Protein AF-A0A1X6NB32-F1 (afdb_monomer)

Structure (mmCIF, N/CA/C/O backbone):
data_AF-A0A1X6NB32-F1
#
_entry.id   AF-A0A1X6NB32-F1
#
loop_
_atom_site.group_PDB
_atom_site.id
_atom_site.type_symbol
_atom_site.label_atom_id
_atom_site.label_alt_id
_atom_site.label_comp_id
_atom_site.label_asym_id
_atom_site.label_entity_id
_atom_site.label_seq_id
_atom_site.pdbx_PDB_ins_code
_atom_site.Cartn_x
_atom_site.Cartn_y
_atom_site.Cartn_z
_atom_site.occupancy
_atom_site.B_iso_or_equiv
_atom_site.auth_seq_id
_atom_site.auth_comp_id
_atom_site.auth_asym_id
_atom_site.auth_atom_id
_atom_site.pdbx_PDB_model_num
ATOM 1 N N . GLN A 1 1 ? 5.406 20.370 14.695 1.00 30.34 1 GLN A N 1
ATOM 2 C CA . GLN A 1 1 ? 5.979 19.677 13.523 1.00 30.34 1 GLN A CA 1
ATOM 3 C C . GLN A 1 1 ? 4.851 19.420 12.539 1.00 30.34 1 GLN A C 1
ATOM 5 O O . GLN A 1 1 ? 3.857 18.848 12.969 1.00 30.34 1 GLN A O 1
ATOM 10 N N . PRO A 1 2 ? 4.938 19.868 11.279 1.00 28.28 2 PRO A N 1
ATOM 11 C CA . PRO A 1 2 ? 3.981 19.450 10.266 1.00 28.28 2 PRO A CA 1
ATOM 12 C C . PRO A 1 2 ? 4.284 17.996 9.888 1.00 28.28 2 PRO A C 1
ATOM 14 O O . PRO A 1 2 ? 5.400 17.670 9.491 1.00 28.28 2 PRO A O 1
ATOM 17 N N . VAL A 1 3 ? 3.309 17.116 10.094 1.00 27.55 3 VAL A N 1
ATOM 18 C CA . VAL A 1 3 ? 3.362 15.729 9.629 1.00 27.55 3 VAL A CA 1
ATOM 19 C C . VAL A 1 3 ? 2.960 15.764 8.159 1.00 27.55 3 VAL A C 1
ATOM 21 O O . VAL A 1 3 ? 1.840 16.160 7.839 1.00 27.55 3 VAL A O 1
ATOM 24 N N . SER A 1 4 ? 3.885 15.437 7.260 1.00 25.02 4 SER A N 1
ATOM 25 C CA . SER A 1 4 ? 3.590 15.351 5.830 1.00 25.02 4 SER A CA 1
ATOM 26 C C . SER A 1 4 ? 2.736 14.114 5.573 1.00 25.02 4 SER A C 1
ATOM 28 O O . SER A 1 4 ? 3.215 12.989 5.704 1.00 25.02 4 SER A O 1
ATOM 30 N N . PHE A 1 5 ? 1.473 14.322 5.212 1.00 36.28 5 PHE A N 1
ATOM 31 C CA . PHE A 1 5 ? 0.618 13.275 4.669 1.00 36.28 5 PHE A CA 1
ATOM 32 C C . PHE A 1 5 ? 0.913 13.159 3.174 1.00 36.28 5 PHE A C 1
ATOM 34 O O . PHE A 1 5 ? 0.768 14.126 2.426 1.00 36.28 5 PHE A O 1
ATOM 41 N N . ALA A 1 6 ? 1.373 11.989 2.742 1.00 33.81 6 ALA A N 1
ATOM 42 C CA . ALA A 1 6 ? 1.498 11.676 1.329 1.00 33.81 6 ALA A CA 1
ATOM 43 C C . ALA A 1 6 ? 0.096 11.367 0.783 1.00 33.81 6 ALA A C 1
ATOM 45 O O . ALA A 1 6 ? -0.343 10.223 0.794 1.00 33.81 6 ALA A O 1
ATOM 46 N N . CYS A 1 7 ? -0.628 12.395 0.343 1.00 36.41 7 CYS A N 1
ATOM 47 C CA . CYS A 1 7 ? -1.851 12.217 -0.435 1.00 36.41 7 CYS A CA 1
ATOM 48 C C . CYS A 1 7 ? -1.455 11.906 -1.885 1.00 36.41 7 CYS A C 1
ATOM 50 O O . CYS A 1 7 ? -1.383 12.816 -2.709 1.00 36.41 7 CYS A O 1
ATOM 52 N N . TYR A 1 8 ? -1.146 10.646 -2.198 1.00 40.75 8 TYR A N 1
ATOM 53 C CA . TYR A 1 8 ? -1.037 10.219 -3.594 1.00 40.75 8 TYR A CA 1
ATOM 54 C C . TYR A 1 8 ? -2.431 9.845 -4.103 1.00 40.75 8 TYR A C 1
ATOM 56 O O . TYR A 1 8 ? -3.061 8.904 -3.628 1.00 40.75 8 TYR A O 1
ATOM 64 N N . GLY A 1 9 ? -2.940 10.674 -5.017 1.00 38.91 9 GLY A N 1
ATOM 65 C CA . GLY A 1 9 ? -4.241 10.519 -5.653 1.00 38.91 9 GLY A CA 1
ATOM 66 C C . GLY A 1 9 ? -4.207 9.404 -6.690 1.00 38.91 9 GLY A C 1
ATOM 67 O O . GLY A 1 9 ? -3.582 9.548 -7.735 1.00 38.91 9 GLY A O 1
ATOM 68 N N . GLY A 1 10 ? -4.893 8.309 -6.385 1.00 38.09 10 GLY A N 1
ATOM 69 C CA . GLY A 1 10 ? -5.019 7.153 -7.266 1.00 38.09 10 GLY A CA 1
ATOM 70 C C . GLY A 1 10 ? -5.679 5.986 -6.544 1.00 38.09 10 GLY A C 1
ATOM 71 O O . GLY A 1 10 ? -5.088 4.923 -6.439 1.00 38.09 10 GLY A O 1
ATOM 72 N N . GLY A 1 11 ? -6.864 6.205 -5.971 1.00 42.25 11 GLY A N 1
ATOM 73 C CA . GLY A 1 11 ? -7.608 5.146 -5.293 1.00 42.25 11 GLY A CA 1
ATOM 74 C C . GLY A 1 11 ? -8.599 5.677 -4.266 1.00 42.25 11 GLY A C 1
ATOM 75 O O . GLY A 1 11 ? -8.354 5.582 -3.064 1.00 42.25 11 GLY A O 1
ATOM 76 N N . GLY A 1 12 ? -9.755 6.167 -4.729 1.00 48.94 12 GLY A N 1
ATOM 77 C CA . GLY A 1 12 ? -10.982 5.802 -4.014 1.00 48.94 12 GLY A CA 1
ATOM 78 C C . GLY A 1 12 ? -10.966 4.269 -3.894 1.00 48.94 12 GLY A C 1
ATOM 79 O O . GLY A 1 12 ? -10.484 3.568 -4.774 1.00 48.94 12 GLY A O 1
ATOM 80 N N . ASP A 1 13 ? -11.279 3.631 -2.780 1.00 62.00 13 ASP A N 1
ATOM 81 C CA . ASP A 1 13 ? -12.550 3.710 -2.101 1.00 62.00 13 ASP A CA 1
ATOM 82 C C . ASP A 1 13 ? -12.425 2.795 -0.873 1.00 62.00 13 ASP A C 1
ATOM 84 O O . ASP A 1 13 ? -12.580 1.585 -0.984 1.00 62.00 13 ASP A O 1
ATOM 88 N N . CYS A 1 14 ? -12.093 3.293 0.311 1.00 61.31 14 CYS A N 1
ATOM 89 C CA . CYS A 1 14 ? -12.265 2.491 1.525 1.00 61.31 14 CYS A CA 1
ATOM 90 C C . CYS A 1 14 ? -13.183 3.263 2.447 1.00 61.31 14 CYS A C 1
ATOM 92 O O . CYS A 1 14 ? -12.788 4.288 3.004 1.00 61.31 14 CYS A O 1
ATOM 94 N N . ASN A 1 15 ? -14.415 2.783 2.607 1.00 75.62 15 ASN A N 1
ATOM 95 C CA . ASN A 1 15 ? -15.287 3.337 3.619 1.00 75.62 15 ASN A CA 1
ATOM 96 C C . ASN A 1 15 ? -14.734 2.969 4.997 1.00 75.62 15 ASN A C 1
ATOM 98 O O . ASN A 1 15 ? -14.449 1.801 5.283 1.00 75.62 15 ASN A O 1
ATOM 102 N N . CYS A 1 16 ? -14.594 3.974 5.853 1.00 81.50 16 CYS A N 1
ATOM 103 C CA . CYS A 1 16 ? -14.222 3.734 7.229 1.00 81.50 16 CYS A CA 1
ATOM 104 C C . CYS A 1 16 ? -15.395 3.067 7.952 1.00 81.50 16 CYS A C 1
ATOM 106 O O . CYS A 1 16 ? -16.488 3.640 7.975 1.00 81.50 16 CYS A O 1
ATOM 108 N N . PRO A 1 17 ? -15.207 1.867 8.532 1.00 85.00 17 PRO A N 1
ATOM 109 C CA . PRO A 1 17 ? -16.250 1.242 9.339 1.00 85.00 17 PRO A CA 1
ATOM 110 C C . PRO A 1 17 ? -16.599 2.145 10.529 1.00 85.00 17 PRO A C 1
ATOM 112 O O . PRO A 1 17 ? -15.836 3.033 10.889 1.00 85.00 17 PRO A O 1
ATOM 115 N N . ALA A 1 18 ? -17.738 1.924 11.180 1.00 85.69 18 ALA A N 1
ATOM 116 C CA . ALA A 1 18 ? -17.936 2.542 12.487 1.00 85.69 18 ALA A CA 1
ATOM 117 C C . ALA A 1 18 ? -16.911 1.972 13.482 1.00 85.69 18 ALA A C 1
ATOM 119 O O . ALA A 1 18 ? -16.609 0.774 13.450 1.00 85.69 18 ALA A O 1
ATOM 120 N N . ASP A 1 19 ? -16.388 2.813 14.373 1.00 82.44 19 ASP A N 1
ATOM 121 C CA . ASP A 1 19 ? -15.588 2.320 15.493 1.00 82.44 19 ASP A CA 1
ATOM 122 C C . ASP A 1 19 ? -16.473 1.565 16.506 1.00 82.44 19 ASP A C 1
ATOM 124 O O . ASP A 1 19 ? -17.705 1.582 16.426 1.00 82.44 19 ASP A O 1
ATOM 128 N N . LEU A 1 20 ? -15.870 0.895 17.491 1.00 87.75 20 LEU A N 1
ATOM 129 C CA . LEU A 1 20 ? -16.604 0.148 18.524 1.00 87.75 20 LEU A CA 1
ATOM 130 C C . LEU A 1 20 ? -17.484 1.043 19.413 1.00 87.75 20 LEU A C 1
ATOM 132 O O . LEU A 1 20 ? -18.240 0.541 20.241 1.00 87.75 20 LEU A O 1
ATOM 136 N N . THR A 1 21 ? -17.395 2.364 19.257 1.00 83.75 21 THR A N 1
ATOM 137 C CA . THR A 1 21 ? -18.228 3.351 19.947 1.00 83.75 21 THR A CA 1
ATOM 138 C C . THR A 1 21 ? -19.318 3.941 19.050 1.00 83.75 21 THR A C 1
ATOM 140 O O . THR A 1 21 ? -20.083 4.790 19.502 1.00 83.75 21 THR A O 1
ATOM 143 N N . GLY A 1 22 ? -19.425 3.460 17.807 1.00 81.50 22 GLY A N 1
ATOM 144 C CA . GLY A 1 22 ? -20.399 3.905 16.816 1.00 81.50 22 GLY A CA 1
ATOM 145 C C . GLY A 1 22 ? -20.002 5.187 16.080 1.00 81.50 22 GLY A C 1
ATOM 146 O O . GLY A 1 22 ? -20.827 5.740 15.357 1.00 81.50 22 GLY A O 1
ATOM 147 N N . ALA A 1 23 ? -18.773 5.682 16.253 1.00 79.12 23 ALA A N 1
ATOM 148 C CA . ALA A 1 23 ? -18.315 6.893 15.584 1.00 79.12 23 ALA A CA 1
ATOM 149 C C . ALA A 1 23 ? -17.954 6.610 14.120 1.00 79.12 23 ALA A C 1
ATOM 151 O O . ALA A 1 23 ? -17.320 5.601 13.809 1.00 79.12 23 ALA A O 1
ATOM 152 N N . SER A 1 24 ? -18.316 7.529 13.222 1.00 79.12 24 SER A N 1
ATOM 153 C CA . SER A 1 24 ? -17.875 7.490 11.825 1.00 79.12 24 SER A CA 1
ATOM 154 C C . SER A 1 24 ? -16.409 7.906 11.717 1.00 79.12 24 SER A C 1
ATOM 156 O O . SER A 1 24 ? -15.982 8.866 12.363 1.00 79.12 24 SER A O 1
ATOM 158 N N . GLY A 1 25 ? -15.648 7.180 10.903 1.00 76.62 25 GLY A N 1
ATOM 159 C CA . GLY A 1 25 ? -14.240 7.469 10.652 1.00 76.62 25 GLY A CA 1
ATOM 160 C C . GLY A 1 25 ? -14.021 8.267 9.376 1.00 76.62 25 GLY A C 1
ATOM 161 O O . GLY A 1 25 ? -14.858 8.266 8.476 1.00 76.62 25 GLY A O 1
ATOM 162 N N . VAL A 1 26 ? -12.863 8.913 9.286 1.00 76.88 26 VAL A N 1
ATOM 163 C CA . VAL A 1 26 ? -12.378 9.562 8.062 1.00 76.88 26 VAL A CA 1
ATOM 164 C C . VAL A 1 26 ? -11.179 8.783 7.545 1.00 76.88 26 VAL A C 1
ATOM 166 O O . VAL A 1 26 ? -10.267 8.487 8.318 1.00 76.88 26 VAL A O 1
ATOM 169 N N . LEU A 1 27 ? -11.171 8.448 6.254 1.00 73.94 27 LEU A N 1
ATOM 170 C CA . LEU A 1 27 ? -10.040 7.770 5.628 1.00 73.94 27 LEU A CA 1
ATOM 171 C C . LEU A 1 27 ? -8.857 8.737 5.610 1.00 73.94 27 LEU A C 1
ATOM 173 O O . LEU A 1 27 ? -8.943 9.808 5.015 1.00 73.94 27 LEU A O 1
ATOM 177 N N . ILE A 1 28 ? -7.773 8.376 6.292 1.00 69.19 28 ILE A N 1
ATOM 178 C CA . ILE A 1 28 ? -6.562 9.208 6.368 1.00 69.19 28 ILE A CA 1
ATOM 179 C C . ILE A 1 28 ? -5.388 8.600 5.616 1.00 69.19 28 ILE A C 1
ATOM 181 O O . ILE A 1 28 ? -4.413 9.294 5.341 1.00 69.19 28 ILE A O 1
ATOM 185 N N . ASN A 1 29 ? -5.466 7.308 5.302 1.00 63.84 29 ASN A N 1
ATOM 186 C CA . ASN A 1 29 ? -4.445 6.629 4.532 1.00 63.84 29 ASN A CA 1
ATOM 187 C C . ASN A 1 29 ? -5.044 5.412 3.834 1.00 63.84 29 ASN A C 1
ATOM 189 O O . ASN A 1 29 ? -5.766 4.634 4.454 1.00 63.84 29 ASN A O 1
ATOM 193 N N . VAL A 1 30 ? -4.718 5.219 2.568 1.00 62.50 30 VAL A N 1
ATOM 194 C CA . VAL A 1 30 ? -5.004 3.987 1.840 1.00 62.50 30 VAL A CA 1
ATOM 195 C C . VAL A 1 30 ? -3.784 3.701 0.989 1.00 62.50 30 VAL A C 1
ATOM 197 O O . VAL A 1 30 ? -3.323 4.574 0.261 1.00 62.50 30 VAL A O 1
ATOM 200 N N . TYR A 1 31 ? -3.239 2.499 1.116 1.00 69.38 31 TYR A N 1
ATOM 201 C CA . TYR A 1 31 ? -2.280 2.005 0.146 1.00 69.38 31 TYR A CA 1
ATOM 202 C C . TYR A 1 31 ? -2.795 0.677 -0.385 1.00 69.38 31 TYR A C 1
ATOM 204 O O . TYR A 1 31 ? -3.061 -0.265 0.370 1.00 69.38 31 TYR A O 1
ATOM 212 N N . PRO A 1 32 ? -2.844 0.574 -1.703 1.00 67.44 32 PRO A N 1
ATOM 213 C CA . PRO A 1 32 ? -2.234 -0.528 -2.394 1.00 67.44 32 PRO A CA 1
ATOM 214 C C . PRO A 1 32 ? -0.885 -0.040 -2.923 1.00 67.44 32 PRO A C 1
ATOM 216 O O . PRO A 1 32 ? -0.807 0.921 -3.688 1.00 67.44 32 PRO A O 1
ATOM 219 N N . GLY A 1 33 ? 0.201 -0.671 -2.495 1.00 75.31 33 GLY A N 1
ATOM 220 C CA . GLY A 1 33 ? 1.488 -0.403 -3.104 1.00 75.31 33 GLY A CA 1
ATOM 221 C C . GLY A 1 33 ? 2.686 -1.008 -2.401 1.00 75.31 33 GLY A C 1
ATOM 222 O O . GLY A 1 33 ? 2.703 -1.280 -1.196 1.00 75.31 33 GLY A O 1
ATOM 223 N N . TYR A 1 34 ? 3.739 -1.173 -3.187 1.00 79.06 34 TYR A N 1
ATOM 224 C CA . TYR A 1 34 ? 5.044 -1.578 -2.701 1.00 79.06 34 TYR A CA 1
ATOM 225 C C . TYR A 1 34 ? 6.116 -0.641 -3.239 1.00 79.06 34 TYR A C 1
ATOM 227 O O . TYR A 1 34 ? 5.999 -0.070 -4.3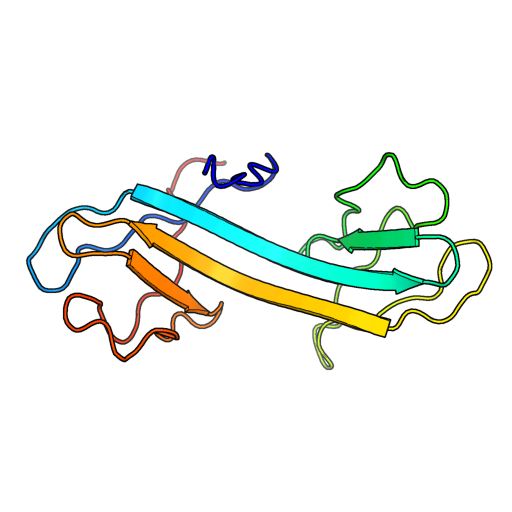24 1.00 79.06 34 TYR A O 1
ATOM 235 N N . GLN A 1 35 ? 7.155 -0.465 -2.435 1.00 84.69 35 GLN A N 1
ATOM 236 C CA . GLN A 1 35 ? 8.280 0.397 -2.714 1.00 84.69 35 GLN A CA 1
ATOM 237 C C . GLN A 1 35 ? 9.580 -0.391 -2.641 1.00 84.69 35 GLN A C 1
ATOM 239 O O . GLN A 1 35 ? 9.850 -1.124 -1.681 1.00 84.69 35 GLN A O 1
ATOM 244 N N . CYS A 1 36 ? 10.411 -0.164 -3.645 1.00 87.31 36 CYS A N 1
ATOM 245 C CA . CYS A 1 36 ? 11.726 -0.752 -3.784 1.00 87.31 36 CYS A CA 1
ATOM 246 C C . CYS A 1 36 ? 12.781 0.343 -3.856 1.00 87.31 36 CYS A C 1
A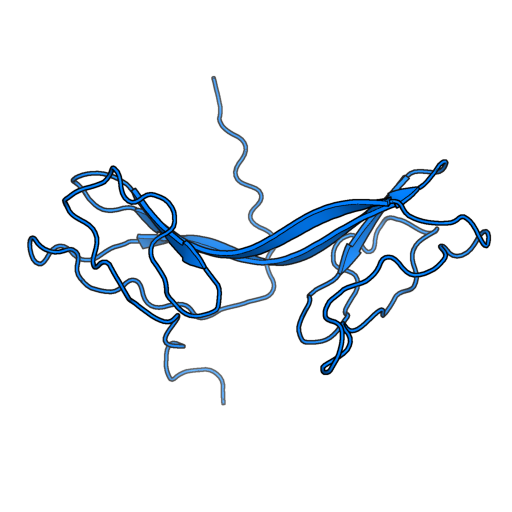TOM 248 O O . CYS A 1 36 ? 12.593 1.343 -4.547 1.00 87.31 36 CYS A O 1
ATOM 250 N N . ALA A 1 37 ? 13.881 0.155 -3.136 1.00 89.50 37 ALA A N 1
ATOM 251 C CA . ALA A 1 37 ? 15.065 0.995 -3.229 1.00 89.50 37 ALA A CA 1
ATOM 252 C C . ALA A 1 37 ? 16.096 0.357 -4.162 1.00 89.50 37 ALA A C 1
ATOM 254 O O . ALA A 1 37 ? 16.322 -0.851 -4.111 1.00 89.50 37 ALA A O 1
ATOM 255 N N . TYR A 1 38 ? 16.738 1.198 -4.959 1.00 89.50 38 TYR A N 1
ATOM 256 C CA . TYR A 1 38 ? 17.780 0.888 -5.930 1.00 89.50 38 TYR A CA 1
ATOM 257 C C . TYR A 1 38 ? 18.974 1.826 -5.700 1.00 89.50 38 TYR A C 1
ATOM 259 O O . TYR A 1 38 ? 18.815 2.876 -5.069 1.00 89.50 38 TYR A O 1
ATOM 267 N N . PRO A 1 39 ? 20.166 1.513 -6.233 1.00 86.81 39 PRO A N 1
ATOM 268 C CA . PRO A 1 39 ? 21.325 2.401 -6.145 1.00 86.81 39 PRO A CA 1
ATOM 269 C C . PRO A 1 39 ? 21.051 3.825 -6.658 1.00 86.81 39 PRO A C 1
ATOM 271 O O . PRO A 1 39 ? 21.540 4.793 -6.077 1.00 86.81 39 PRO A O 1
ATOM 274 N N . ALA A 1 40 ? 20.238 3.955 -7.712 1.00 81.75 40 ALA A N 1
ATOM 275 C CA . ALA A 1 40 ? 19.928 5.226 -8.365 1.00 81.75 40 ALA A CA 1
ATOM 276 C C . ALA A 1 40 ? 18.617 5.895 -7.899 1.00 81.75 40 ALA A C 1
ATOM 278 O O . ALA A 1 40 ? 18.266 6.959 -8.408 1.00 81.75 40 ALA A O 1
ATOM 279 N N . GLY A 1 41 ? 17.882 5.319 -6.940 1.00 82.06 41 GLY A N 1
ATOM 280 C CA . GLY A 1 41 ? 16.614 5.899 -6.494 1.00 82.06 41 GLY A CA 1
ATOM 281 C C . GLY A 1 41 ? 15.672 4.904 -5.831 1.00 82.06 41 GLY A C 1
ATOM 282 O O . GLY A 1 41 ? 16.079 3.851 -5.357 1.00 82.06 41 GLY A O 1
ATOM 283 N N . ALA A 1 42 ? 14.387 5.237 -5.782 1.00 86.00 42 ALA A N 1
ATOM 284 C CA . ALA A 1 42 ? 13.352 4.332 -5.299 1.00 86.00 42 ALA A CA 1
ATOM 285 C C . ALA A 1 42 ? 12.177 4.328 -6.272 1.00 86.00 42 ALA A C 1
ATOM 287 O O . ALA A 1 42 ? 11.862 5.364 -6.852 1.00 86.00 42 ALA A O 1
ATOM 288 N N . CYS A 1 43 ? 11.515 3.187 -6.410 1.00 86.75 43 CYS A N 1
ATOM 289 C CA . CYS A 1 43 ? 10.347 2.997 -7.260 1.00 86.75 43 CYS A CA 1
ATOM 290 C C . CYS A 1 43 ? 9.167 2.544 -6.411 1.00 86.75 43 CYS A C 1
ATOM 292 O O . CYS A 1 43 ? 9.339 1.716 -5.516 1.00 86.75 43 CYS A O 1
ATOM 294 N N . THR A 1 44 ? 7.985 3.079 -6.699 1.00 86.50 44 THR A N 1
ATOM 295 C CA . THR A 1 44 ? 6.742 2.737 -6.010 1.00 86.50 44 THR A CA 1
ATOM 296 C C . THR A 1 44 ? 5.707 2.327 -7.041 1.00 86.50 44 THR A C 1
ATOM 298 O O . THR A 1 44 ? 5.397 3.114 -7.934 1.00 86.50 44 THR A O 1
ATOM 301 N N . TRP A 1 45 ? 5.135 1.139 -6.893 1.00 84.38 45 TRP A N 1
ATOM 302 C CA . TRP A 1 45 ? 4.064 0.651 -7.759 1.00 84.38 45 TRP A CA 1
ATOM 303 C C . TRP A 1 45 ? 2.806 0.379 -6.954 1.00 84.38 45 TRP A C 1
ATOM 305 O O . TRP A 1 45 ? 2.882 -0.021 -5.793 1.00 84.38 45 TRP A O 1
ATOM 315 N N . ASP A 1 46 ? 1.658 0.571 -7.596 1.00 79.31 46 ASP A N 1
ATOM 316 C CA . ASP A 1 46 ? 0.382 0.059 -7.112 1.00 79.31 46 ASP A CA 1
ATOM 317 C C . ASP A 1 46 ? 0.418 -1.475 -7.156 1.00 79.31 46 ASP A C 1
ATOM 319 O O . ASP A 1 46 ? 0.775 -2.075 -8.170 1.00 79.31 46 ASP A O 1
ATOM 323 N N . ASP A 1 47 ? 0.089 -2.128 -6.046 1.00 74.38 47 ASP A N 1
ATOM 324 C CA . ASP A 1 47 ? 0.251 -3.578 -5.904 1.00 74.38 47 ASP A CA 1
ATOM 325 C C . ASP A 1 47 ? -0.846 -4.402 -6.610 1.00 74.38 47 ASP A C 1
ATOM 327 O O . ASP A 1 47 ? -0.692 -5.616 -6.764 1.00 74.38 47 ASP A O 1
ATOM 331 N N . LYS A 1 48 ? -1.918 -3.756 -7.098 1.00 73.31 48 LYS A N 1
ATOM 332 C CA . LYS A 1 48 ? -3.027 -4.398 -7.826 1.00 73.31 48 LYS A CA 1
ATOM 333 C C . LYS A 1 48 ? -2.849 -4.336 -9.339 1.00 73.31 48 LYS A C 1
ATOM 335 O O . LYS A 1 48 ? -3.002 -5.334 -10.035 1.00 73.31 48 LYS A O 1
ATOM 340 N N . THR A 1 49 ? -2.566 -3.147 -9.848 1.00 79.69 49 THR A N 1
ATOM 341 C CA . THR A 1 49 ? -2.426 -2.822 -11.272 1.00 79.69 49 THR A CA 1
ATOM 342 C C . THR A 1 49 ? -0.976 -2.906 -11.732 1.00 79.69 49 THR A C 1
ATOM 344 O O . THR A 1 49 ? -0.710 -3.036 -12.925 1.00 79.69 49 THR A O 1
ATOM 347 N N . GLY A 1 50 ? -0.027 -2.809 -10.798 1.00 83.56 50 GLY A N 1
ATOM 348 C CA . GLY A 1 50 ? 1.388 -2.673 -11.098 1.00 83.56 50 GLY A CA 1
ATOM 349 C C . GLY A 1 50 ? 1.783 -1.289 -11.587 1.00 83.56 50 GLY A C 1
ATOM 350 O O . GLY A 1 50 ? 2.928 -1.128 -11.981 1.00 83.56 50 GLY A O 1
ATOM 351 N N . ALA A 1 51 ? 0.887 -0.302 -11.636 1.00 86.06 51 ALA A N 1
ATOM 352 C CA . ALA A 1 51 ? 1.198 1.001 -12.216 1.00 86.06 51 ALA A CA 1
ATOM 353 C C . ALA A 1 51 ? 2.218 1.776 -11.367 1.00 86.06 51 ALA A C 1
ATOM 355 O O . ALA A 1 51 ? 2.046 1.909 -10.151 1.00 86.06 51 ALA A O 1
ATOM 356 N N . LEU A 1 52 ? 3.257 2.316 -12.013 1.00 83.19 52 LEU A N 1
ATOM 357 C CA . LEU A 1 52 ? 4.248 3.180 -11.368 1.00 83.19 52 LEU A CA 1
ATOM 358 C C . LEU A 1 52 ? 3.571 4.442 -10.818 1.00 83.19 52 LEU A C 1
ATOM 360 O O . LEU A 1 52 ? 2.911 5.173 -11.552 1.00 83.19 52 LEU A O 1
ATOM 364 N N . GLN A 1 53 ? 3.765 4.709 -9.530 1.00 80.00 53 GLN A N 1
ATOM 365 C CA . GLN A 1 53 ? 3.157 5.834 -8.817 1.00 80.00 53 GLN A CA 1
ATOM 366 C C . GLN A 1 53 ? 4.066 7.063 -8.807 1.00 80.00 53 GLN A C 1
ATOM 368 O O . GLN A 1 53 ? 3.612 8.194 -8.964 1.00 80.00 53 GLN A O 1
ATOM 373 N N . ASN A 1 54 ? 5.377 6.863 -8.678 1.00 75.69 54 ASN A N 1
ATOM 374 C CA . ASN A 1 54 ? 6.362 7.937 -8.737 1.00 75.69 54 ASN A CA 1
ATOM 375 C C . ASN A 1 54 ? 6.914 8.101 -10.161 1.00 75.69 54 ASN A C 1
ATOM 377 O O . ASN A 1 54 ? 8.108 7.965 -10.404 1.00 75.69 54 ASN A O 1
ATOM 381 N N . THR A 1 55 ? 6.032 8.434 -11.101 1.00 80.00 55 THR A N 1
ATOM 382 C CA . THR A 1 55 ? 6.309 8.504 -12.551 1.00 80.00 55 THR A CA 1
ATOM 383 C C . THR A 1 55 ? 7.411 9.482 -12.969 1.00 80.00 55 THR A C 1
ATOM 385 O O . THR A 1 55 ? 7.890 9.418 -14.097 1.00 80.00 55 THR A O 1
ATOM 388 N N . LEU A 1 56 ? 7.841 10.375 -12.073 1.00 73.38 56 LEU A N 1
ATOM 389 C CA . LEU A 1 56 ? 8.985 11.262 -12.296 1.00 73.38 56 LEU A CA 1
ATOM 390 C C . LEU A 1 56 ? 10.343 10.560 -12.130 1.00 73.38 56 LEU A C 1
ATOM 392 O O . LEU A 1 56 ? 11.357 11.120 -12.539 1.00 73.38 56 LEU A O 1
ATOM 396 N N . GLN A 1 57 ? 10.387 9.363 -11.536 1.00 73.75 57 GLN A N 1
ATOM 397 C CA . GLN A 1 57 ? 11.595 8.541 -11.516 1.00 73.75 57 GLN A CA 1
ATOM 398 C C . GLN A 1 57 ? 11.760 7.821 -12.851 1.00 73.75 57 GLN A C 1
ATOM 400 O O . GLN A 1 57 ? 10.993 6.926 -13.200 1.00 73.75 57 GLN A O 1
ATOM 405 N N . THR A 1 58 ? 12.779 8.227 -13.607 1.00 85.31 58 THR A N 1
ATOM 406 C CA . THR A 1 58 ? 13.016 7.745 -14.973 1.00 85.31 58 THR A CA 1
ATOM 407 C C . THR A 1 58 ? 13.727 6.400 -15.023 1.00 85.31 58 THR A C 1
ATOM 409 O O . THR A 1 58 ? 13.851 5.841 -16.106 1.00 85.31 58 THR A O 1
ATOM 412 N N . ASN A 1 59 ? 14.220 5.891 -13.890 1.00 87.25 59 ASN A N 1
ATOM 413 C CA . ASN A 1 59 ? 14.872 4.586 -13.807 1.00 87.25 59 ASN A CA 1
ATOM 414 C C . ASN A 1 59 ? 13.897 3.451 -13.467 1.00 87.25 59 ASN A C 1
ATOM 416 O O . ASN A 1 59 ? 14.313 2.304 -13.410 1.00 87.25 59 ASN A O 1
ATOM 420 N N . CYS A 1 60 ? 12.613 3.728 -13.245 1.00 90.88 60 CYS A N 1
ATOM 421 C CA . CYS A 1 60 ? 11.650 2.712 -12.839 1.00 90.88 60 CYS A CA 1
ATOM 422 C C . CYS A 1 60 ? 10.859 2.164 -14.037 1.00 90.88 60 CYS A C 1
ATOM 424 O O . CYS A 1 60 ? 10.358 2.951 -14.846 1.00 90.88 60 CYS A O 1
ATOM 426 N N . PRO A 1 61 ? 10.647 0.838 -14.130 1.00 93.44 61 PRO A N 1
ATOM 427 C CA . PRO A 1 61 ? 9.614 0.273 -14.988 1.00 93.44 61 PRO A CA 1
ATOM 428 C C . PRO A 1 61 ? 8.265 0.972 -14.784 1.00 93.44 61 PRO A C 1
ATOM 430 O O . PRO A 1 61 ? 7.819 1.160 -13.652 1.00 93.44 61 PRO A O 1
ATOM 433 N N . SER A 1 62 ? 7.581 1.326 -15.872 1.00 90.56 62 SER A N 1
ATOM 434 C CA . SER A 1 62 ? 6.261 1.975 -15.803 1.00 90.56 62 SER A CA 1
ATOM 435 C C . SER A 1 62 ? 5.166 1.052 -15.260 1.00 90.56 62 SER A C 1
ATOM 437 O O . SER A 1 62 ? 4.132 1.529 -14.787 1.00 90.56 62 SER A O 1
ATOM 439 N N . SER A 1 63 ? 5.395 -0.263 -15.306 1.00 90.00 63 SER A N 1
ATOM 440 C CA . SER A 1 63 ? 4.512 -1.273 -14.741 1.00 90.00 63 SER A CA 1
ATOM 441 C C . SER A 1 63 ? 5.306 -2.431 -14.139 1.00 90.00 63 SER A C 1
ATOM 443 O O . SER A 1 63 ? 6.220 -2.956 -14.774 1.00 90.00 63 SER A O 1
ATOM 445 N N . ALA A 1 64 ? 4.939 -2.832 -12.925 1.00 89.31 64 ALA A N 1
ATOM 446 C CA . ALA A 1 64 ? 5.446 -4.009 -12.237 1.00 89.31 64 ALA A CA 1
ATOM 447 C C . ALA A 1 64 ? 4.349 -4.578 -11.311 1.00 89.31 64 ALA A C 1
ATOM 449 O O . ALA A 1 64 ? 4.317 -4.270 -10.116 1.00 89.31 64 ALA A O 1
ATOM 450 N N . PRO A 1 65 ? 3.395 -5.359 -11.848 1.00 82.56 65 PRO A N 1
ATOM 451 C CA . PRO A 1 65 ? 2.332 -5.953 -11.045 1.00 82.56 65 PRO A CA 1
ATOM 452 C C . PRO A 1 65 ? 2.885 -7.019 -10.102 1.00 82.56 65 PRO A C 1
ATOM 454 O O . PRO A 1 65 ? 3.811 -7.759 -10.440 1.00 82.56 65 PRO A O 1
ATOM 457 N N . CYS A 1 66 ? 2.288 -7.122 -8.918 1.00 78.56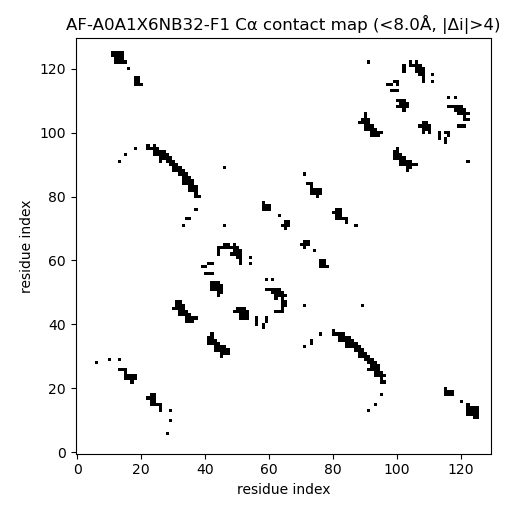 66 CYS A N 1
ATOM 458 C CA . CYS A 1 66 ? 2.644 -8.165 -7.970 1.00 78.56 66 CYS A CA 1
ATOM 459 C C . CYS A 1 66 ? 2.187 -9.540 -8.464 1.00 78.56 66 CYS A C 1
ATOM 461 O O . CYS A 1 66 ? 1.151 -9.686 -9.115 1.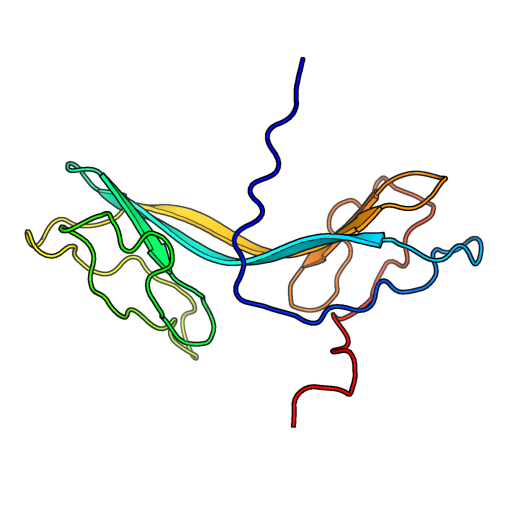00 78.56 66 CYS A O 1
ATOM 463 N N . SER A 1 67 ? 2.950 -10.576 -8.121 1.00 75.56 67 SER A N 1
ATOM 464 C CA . SER A 1 67 ? 2.559 -11.954 -8.402 1.00 75.56 67 SER A CA 1
ATOM 465 C C . SER A 1 67 ? 1.359 -12.344 -7.544 1.00 75.56 67 SER A C 1
ATOM 467 O O . SER A 1 67 ? 1.362 -12.159 -6.327 1.00 75.56 67 SER A O 1
ATOM 469 N N . THR A 1 68 ? 0.356 -12.970 -8.160 1.00 62.06 68 THR A N 1
ATOM 470 C CA . THR A 1 68 ? -0.809 -13.525 -7.452 1.00 62.06 68 THR A CA 1
ATOM 471 C C . THR A 1 68 ? -0.478 -14.780 -6.641 1.00 62.06 68 THR A C 1
ATOM 473 O O . THR A 1 68 ? -1.287 -15.206 -5.821 1.00 62.06 68 THR A O 1
ATOM 476 N N . VAL A 1 69 ? 0.703 -15.375 -6.858 1.00 60.28 69 VAL A N 1
ATOM 477 C CA . VAL A 1 69 ? 1.153 -16.608 -6.192 1.00 60.28 69 VAL A CA 1
ATOM 478 C C . VAL A 1 69 ? 2.203 -16.321 -5.118 1.00 60.28 69 VAL A C 1
ATOM 480 O O . VAL A 1 69 ? 2.173 -16.933 -4.055 1.00 60.28 69 VAL A O 1
ATOM 483 N N . SER A 1 70 ? 3.133 -15.401 -5.384 1.00 71.56 70 SER A N 1
ATOM 484 C CA . SER A 1 70 ? 4.292 -15.127 -4.518 1.00 71.56 70 SER A CA 1
ATOM 485 C C . SER A 1 70 ? 4.305 -13.724 -3.903 1.00 71.56 70 SER A C 1
ATOM 487 O O . SER A 1 70 ? 5.234 -13.405 -3.169 1.00 71.56 70 SER A O 1
ATOM 489 N N . GLY A 1 71 ? 3.295 -12.891 -4.177 1.00 73.62 71 GLY A N 1
ATOM 490 C CA . GLY A 1 71 ? 3.229 -11.508 -3.702 1.00 73.62 71 GLY A CA 1
ATOM 491 C C . GLY A 1 71 ? 4.093 -10.540 -4.516 1.00 73.62 71 GLY A C 1
ATOM 492 O O . GLY A 1 71 ? 4.522 -10.838 -5.633 1.00 73.62 71 GLY A O 1
ATOM 493 N N . CYS A 1 72 ? 4.319 -9.345 -3.972 1.00 80.75 72 CYS A N 1
ATOM 494 C CA . CYS A 1 72 ? 5.155 -8.332 -4.608 1.00 80.75 72 CYS A CA 1
ATOM 495 C C . CYS A 1 72 ? 6.639 -8.677 -4.448 1.00 80.75 72 CYS A C 1
ATOM 497 O O . CYS A 1 72 ? 7.078 -9.119 -3.390 1.00 80.75 72 CYS A O 1
ATOM 499 N N . SER A 1 73 ? 7.424 -8.425 -5.488 1.00 87.94 73 SER A N 1
ATOM 500 C CA . SER A 1 73 ? 8.882 -8.509 -5.454 1.00 87.94 73 SER A CA 1
ATOM 501 C C . SER A 1 73 ? 9.451 -7.332 -6.220 1.00 87.94 73 SER A C 1
ATOM 503 O O . SER A 1 73 ? 8.859 -6.915 -7.213 1.00 87.94 73 SER A O 1
ATOM 505 N N . CYS A 1 74 ? 10.603 -6.823 -5.795 1.00 89.81 74 CYS A N 1
ATOM 506 C CA . CYS A 1 74 ? 11.248 -5.741 -6.519 1.00 89.81 74 CYS A CA 1
ATOM 507 C C . CYS A 1 74 ? 11.721 -6.221 -7.894 1.00 89.81 74 CYS A C 1
ATOM 509 O O . CYS A 1 74 ? 12.546 -7.138 -7.944 1.00 89.81 74 CYS A O 1
ATOM 511 N N . PRO A 1 75 ? 11.219 -5.639 -9.000 1.00 92.81 75 PRO A N 1
ATOM 512 C CA . PRO A 1 75 ? 11.773 -5.909 -10.3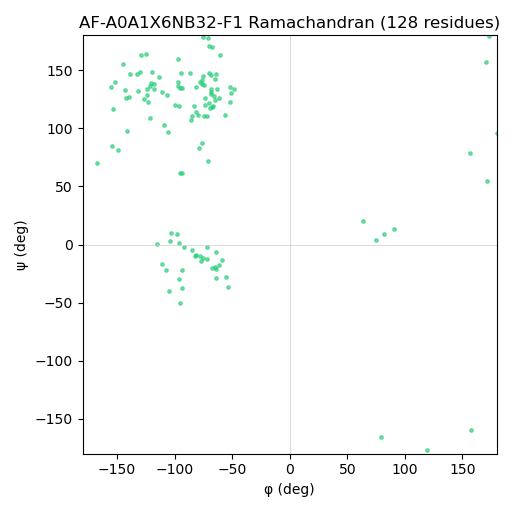20 1.00 92.81 75 PRO A CA 1
ATOM 513 C C . PRO A 1 75 ? 13.187 -5.322 -10.419 1.00 92.81 75 PRO A C 1
ATOM 515 O O . PRO A 1 75 ? 13.605 -4.549 -9.554 1.00 92.81 75 PRO A O 1
ATOM 518 N N . ALA A 1 76 ? 13.920 -5.651 -11.478 1.00 93.81 76 ALA A N 1
ATOM 519 C CA . ALA A 1 76 ? 15.078 -4.842 -11.845 1.00 93.81 76 ALA A CA 1
ATOM 520 C C . ALA A 1 76 ? 14.614 -3.430 -12.246 1.00 93.81 76 ALA A C 1
ATOM 522 O O . ALA A 1 76 ? 13.511 -3.271 -12.785 1.00 93.81 76 ALA A O 1
ATOM 523 N N . ASP A 1 77 ? 15.423 -2.412 -11.958 1.00 90.88 77 ASP A N 1
ATOM 524 C CA . ASP A 1 77 ? 15.189 -1.079 -12.515 1.00 90.88 77 ASP A CA 1
ATOM 525 C C . ASP A 1 77 ? 15.601 -1.039 -14.005 1.00 90.88 77 ASP A C 1
ATOM 527 O O . ASP A 1 77 ? 16.047 -2.032 -14.578 1.00 90.88 77 ASP A O 1
ATOM 531 N N . LEU A 1 78 ? 15.424 0.100 -14.672 1.00 92.62 78 LEU A N 1
ATOM 532 C CA . LEU A 1 78 ? 15.791 0.270 -16.084 1.00 92.62 78 LEU A CA 1
ATOM 533 C C . LEU A 1 78 ? 17.311 0.332 -16.325 1.00 92.62 78 LEU A C 1
ATOM 535 O O . LEU A 1 78 ? 17.729 0.434 -17.477 1.00 92.62 78 LEU A O 1
ATOM 539 N N . ASN A 1 79 ? 18.122 0.265 -15.267 1.00 92.44 79 ASN A N 1
ATOM 540 C CA . ASN A 1 79 ? 19.574 0.111 -15.323 1.00 92.44 79 ASN A CA 1
ATOM 541 C C . ASN A 1 79 ? 20.015 -1.328 -14.993 1.00 92.44 79 ASN A C 1
ATOM 543 O O . ASN A 1 79 ? 21.209 -1.564 -14.819 1.00 92.44 79 ASN A O 1
ATOM 547 N N . ASP A 1 80 ? 19.071 -2.272 -14.907 1.00 92.69 80 ASP A N 1
ATOM 548 C CA . ASP A 1 80 ? 19.279 -3.657 -14.473 1.00 92.69 80 ASP A CA 1
ATOM 549 C C . ASP A 1 80 ? 19.753 -3.801 -13.009 1.00 92.69 80 ASP A C 1
ATOM 551 O O . ASP A 1 80 ? 20.259 -4.856 -12.610 1.00 92.69 80 ASP A O 1
ATOM 555 N N . ASP A 1 81 ? 19.547 -2.781 -12.167 1.00 92.69 81 ASP A N 1
ATOM 556 C CA . ASP A 1 81 ? 19.881 -2.862 -10.747 1.00 92.69 81 ASP A CA 1
ATOM 557 C C . ASP A 1 81 ? 18.845 -3.690 -9.975 1.00 92.69 81 ASP A C 1
ATOM 559 O O . ASP A 1 81 ? 17.629 -3.537 -10.129 1.00 92.69 81 ASP A O 1
ATOM 563 N N . ALA A 1 82 ? 19.327 -4.540 -9.066 1.00 91.31 82 ALA A N 1
ATOM 564 C CA . ALA A 1 82 ? 18.469 -5.293 -8.161 1.00 91.31 82 ALA A CA 1
ATOM 565 C C . ALA A 1 82 ? 17.891 -4.383 -7.066 1.00 91.31 82 ALA A C 1
ATOM 567 O O . ALA A 1 82 ? 18.626 -3.718 -6.332 1.00 91.31 82 ALA A O 1
ATOM 568 N N . GLY A 1 83 ? 16.566 -4.396 -6.928 1.00 86.56 83 GLY A N 1
ATOM 569 C CA . GLY A 1 83 ? 15.866 -3.623 -5.909 1.00 86.56 83 GLY A CA 1
ATOM 570 C C . GLY A 1 83 ? 15.756 -4.353 -4.576 1.00 86.56 83 GLY A C 1
ATOM 571 O O . GLY A 1 83 ? 15.586 -5.572 -4.523 1.00 86.56 83 GLY A O 1
ATOM 572 N N . VAL A 1 84 ? 15.778 -3.593 -3.485 1.00 86.25 84 VAL A N 1
ATOM 573 C CA . VAL A 1 84 ? 15.468 -4.081 -2.136 1.00 86.25 84 VAL A CA 1
ATOM 574 C C . VAL A 1 84 ? 14.102 -3.556 -1.725 1.00 86.25 84 VAL A C 1
ATOM 576 O O . VAL A 1 84 ? 13.850 -2.354 -1.801 1.00 86.25 84 VAL A O 1
ATOM 579 N N . MET A 1 85 ? 13.219 -4.443 -1.266 1.00 84.50 85 MET A N 1
ATOM 580 C CA . MET A 1 85 ? 11.899 -4.039 -0.785 1.00 84.50 85 MET A CA 1
ATOM 581 C C . MET A 1 85 ? 12.055 -3.261 0.516 1.00 84.50 85 MET A C 1
ATOM 583 O O . MET A 1 85 ? 12.545 -3.795 1.509 1.00 84.50 85 MET A O 1
ATOM 587 N N . ILE A 1 86 ? 11.640 -1.998 0.494 1.00 79.62 86 ILE A N 1
ATOM 588 C CA . ILE A 1 86 ? 11.714 -1.108 1.658 1.00 79.62 86 ILE A CA 1
ATOM 589 C C . ILE A 1 86 ? 10.345 -0.835 2.267 1.00 79.62 86 ILE A C 1
ATOM 591 O O . ILE A 1 86 ? 10.259 -0.482 3.440 1.00 79.62 86 ILE A O 1
ATOM 595 N N . ASN A 1 87 ? 9.276 -1.012 1.491 1.00 67.12 87 ASN A N 1
ATOM 596 C CA . ASN A 1 87 ? 7.920 -0.923 1.998 1.00 67.12 87 ASN A CA 1
ATOM 597 C C . ASN A 1 87 ? 6.985 -1.805 1.168 1.00 67.12 87 ASN A C 1
ATOM 599 O O . ASN A 1 87 ? 7.077 -1.839 -0.054 1.00 67.12 87 ASN A O 1
ATOM 603 N N . GLN A 1 88 ? 6.064 -2.485 1.828 1.00 67.94 88 GLN A N 1
ATOM 604 C CA . GLN A 1 88 ? 4.908 -3.108 1.201 1.00 67.94 88 GLN A CA 1
ATOM 605 C C . GLN A 1 88 ? 3.757 -2.881 2.170 1.00 67.94 88 GLN A C 1
ATOM 607 O O . GLN A 1 88 ? 3.640 -3.580 3.177 1.00 67.94 88 GLN A O 1
ATOM 612 N N . PHE A 1 89 ? 2.960 -1.845 1.909 1.00 66.25 89 PHE A N 1
ATOM 613 C CA . PHE A 1 89 ? 1.811 -1.533 2.744 1.00 66.25 89 PHE A CA 1
ATOM 614 C C . PHE A 1 89 ? 0.556 -1.863 1.956 1.00 66.25 89 PHE A C 1
ATOM 616 O O . PHE A 1 89 ? 0.147 -1.140 1.058 1.00 66.25 89 PHE A O 1
ATOM 623 N N . THR A 1 90 ? -0.041 -2.992 2.304 1.00 66.69 90 THR A N 1
ATOM 624 C CA . THR A 1 90 ? -1.335 -3.412 1.783 1.00 66.69 90 THR A CA 1
ATOM 625 C C . THR A 1 90 ? -2.335 -3.191 2.916 1.00 66.69 90 THR A C 1
ATOM 627 O O . THR A 1 90 ? -2.393 -4.002 3.845 1.00 66.69 90 THR A O 1
ATOM 630 N N . GLY A 1 91 ? -3.051 -2.066 2.920 1.00 72.31 91 GLY A N 1
ATOM 631 C CA . GLY A 1 91 ? -3.917 -1.713 4.044 1.00 72.31 91 GLY A CA 1
ATOM 632 C C . GLY A 1 91 ? -4.527 -0.319 3.965 1.00 72.31 91 GLY A C 1
ATOM 633 O O . GLY A 1 91 ? -4.291 0.454 3.038 1.00 72.31 91 GLY A O 1
ATOM 634 N N . TYR A 1 92 ? -5.328 0.013 4.969 1.00 74.81 92 TYR A N 1
ATOM 635 C CA . TYR A 1 92 ? -5.961 1.321 5.075 1.00 74.81 92 TYR A CA 1
ATOM 636 C C . TYR A 1 92 ? -6.057 1.772 6.528 1.00 74.81 92 TYR A C 1
ATOM 638 O O . TYR A 1 92 ? -6.049 0.973 7.466 1.00 74.81 92 TYR A O 1
ATOM 646 N N . GLN A 1 93 ? -6.125 3.083 6.712 1.00 82.12 93 GLN A N 1
ATOM 647 C CA . GLN A 1 93 ? -6.175 3.723 8.008 1.00 82.12 93 GLN A CA 1
ATOM 648 C C . GLN A 1 93 ? -7.296 4.751 8.055 1.00 82.12 93 GLN A C 1
ATOM 650 O O . GLN A 1 93 ? -7.407 5.632 7.200 1.00 82.12 93 GLN A O 1
ATOM 655 N N . CYS A 1 94 ? -8.080 4.670 9.121 1.00 83.00 94 CYS A N 1
ATOM 656 C CA . CYS A 1 94 ? -9.163 5.591 9.417 1.00 83.00 94 CYS A CA 1
ATOM 657 C C . CYS A 1 94 ? -8.905 6.317 10.733 1.00 83.00 94 CYS A C 1
ATOM 659 O O . CYS A 1 94 ? -8.502 5.698 11.716 1.00 83.00 94 CYS A O 1
ATOM 661 N N . ALA A 1 95 ? -9.178 7.616 10.769 1.00 81.38 95 ALA A N 1
ATOM 662 C CA . ALA A 1 95 ? -9.178 8.413 11.988 1.00 81.38 95 ALA A CA 1
ATOM 663 C C . ALA A 1 95 ? -10.585 8.495 12.586 1.00 81.38 95 ALA A C 1
ATOM 665 O O . ALA A 1 95 ? -11.544 8.791 11.875 1.00 81.38 95 ALA A O 1
ATOM 666 N N . TYR A 1 96 ? -10.683 8.304 13.902 1.00 83.00 96 TYR A N 1
ATOM 667 C CA . TYR A 1 96 ? -11.899 8.480 14.697 1.00 83.00 96 TYR A CA 1
ATOM 668 C C . TYR A 1 96 ? -11.639 9.465 15.842 1.00 83.00 96 TYR A C 1
ATOM 670 O O . TYR A 1 96 ? -10.481 9.682 16.213 1.00 83.00 96 TYR A O 1
ATOM 678 N N . PRO A 1 97 ? -12.688 10.008 16.490 1.00 82.75 97 PRO A N 1
ATOM 679 C CA . PRO A 1 97 ? -12.530 10.888 17.651 1.00 82.75 97 PRO A CA 1
ATOM 680 C C . PRO A 1 97 ? -11.710 10.281 18.801 1.00 82.75 97 PRO A C 1
ATOM 682 O O . PRO A 1 97 ? -11.081 11.013 19.559 1.00 82.75 97 PRO A O 1
ATOM 685 N N . LYS A 1 98 ? -11.704 8.948 18.934 1.00 80.00 98 LYS A N 1
ATOM 686 C CA . LYS A 1 98 ? -10.960 8.217 19.975 1.00 80.00 98 LYS A CA 1
ATOM 687 C C . LYS A 1 98 ? -9.613 7.658 19.505 1.00 80.00 98 LYS A C 1
ATOM 689 O O . LYS A 1 98 ? -8.963 6.934 20.252 1.00 80.00 98 LYS A O 1
ATOM 694 N N . GLY A 1 99 ? -9.179 8.034 18.303 1.00 79.25 99 GLY A N 1
ATOM 695 C CA . GLY A 1 99 ? -7.890 7.689 17.707 1.00 79.25 99 GLY A CA 1
ATOM 6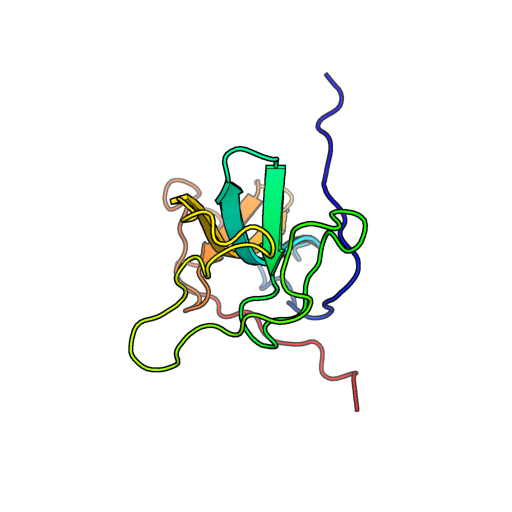96 C C . GLY A 1 99 ? -8.031 6.906 16.403 1.00 79.25 99 GLY A C 1
ATOM 697 O O . GLY A 1 99 ? -9.132 6.732 15.884 1.00 79.25 99 GLY A O 1
ATOM 698 N N . ALA A 1 100 ? -6.906 6.491 15.828 1.00 84.69 100 ALA A N 1
ATOM 699 C CA . ALA A 1 100 ? -6.869 5.902 14.492 1.00 84.69 100 ALA A CA 1
ATOM 700 C C . ALA A 1 100 ? -6.934 4.372 14.531 1.00 84.69 100 ALA A C 1
ATOM 702 O O . ALA A 1 100 ? -6.377 3.756 15.433 1.00 84.69 100 ALA A O 1
ATOM 703 N N . CYS A 1 101 ? -7.551 3.766 13.523 1.00 85.75 101 CYS A N 1
ATOM 704 C CA . CYS A 1 101 ? -7.573 2.325 13.300 1.00 85.75 101 CYS A CA 1
ATOM 705 C C . CYS A 1 101 ? -6.902 2.008 11.972 1.00 85.75 101 CYS A C 1
ATOM 707 O O . CYS A 1 101 ? -7.194 2.660 10.969 1.00 85.75 101 CYS A O 1
ATOM 709 N N . THR A 1 102 ? -6.027 1.011 11.973 1.00 86.19 102 THR A N 1
ATOM 710 C CA . THR A 1 102 ? -5.262 0.583 10.806 1.00 86.19 102 THR A CA 1
ATOM 711 C C . THR A 1 102 ? -5.541 -0.886 10.545 1.00 86.19 102 THR A C 1
ATOM 713 O O . THR A 1 102 ? -5.262 -1.727 11.401 1.00 86.19 102 THR A O 1
ATOM 716 N N . TRP A 1 103 ? -6.027 -1.207 9.353 1.00 83.56 103 TRP A N 1
ATOM 717 C CA . TRP A 1 103 ? -6.256 -2.582 8.927 1.00 83.56 103 TRP A CA 1
ATOM 718 C C . TRP A 1 103 ? -5.327 -2.955 7.779 1.00 83.56 103 TRP A C 1
ATOM 720 O O . TRP A 1 103 ? -5.017 -2.121 6.926 1.00 83.56 103 TRP A O 1
ATOM 730 N N . ASP A 1 104 ? -4.878 -4.207 7.771 1.00 76.88 104 ASP A N 1
ATOM 731 C CA . ASP A 1 104 ? -4.208 -4.789 6.613 1.00 76.88 104 ASP A CA 1
ATOM 732 C C . ASP A 1 104 ? -5.208 -5.033 5.462 1.00 76.88 104 ASP A C 1
ATOM 734 O O . ASP A 1 104 ? -6.415 -4.803 5.579 1.00 76.88 104 ASP A O 1
ATOM 738 N N . TYR A 1 105 ? -4.714 -5.517 4.327 1.00 72.06 105 TYR A N 1
ATOM 739 C CA . TYR A 1 105 ? -5.531 -5.778 3.138 1.00 72.06 105 TYR A CA 1
ATOM 740 C C . TYR A 1 105 ? -6.590 -6.869 3.358 1.00 72.06 105 TYR A C 1
ATOM 742 O O . TYR A 1 105 ? -7.647 -6.852 2.722 1.00 72.06 105 TYR A O 1
ATOM 750 N N . LEU A 1 106 ? -6.318 -7.825 4.251 1.00 75.19 106 LEU A N 1
ATOM 751 C CA . LEU A 1 106 ? -7.273 -8.860 4.638 1.00 75.19 106 LEU A CA 1
ATOM 752 C C . LEU A 1 106 ? -8.350 -8.304 5.568 1.00 75.19 106 LEU A C 1
ATOM 754 O O . LEU A 1 106 ? -9.364 -8.970 5.767 1.00 75.19 106 LEU A O 1
ATOM 758 N 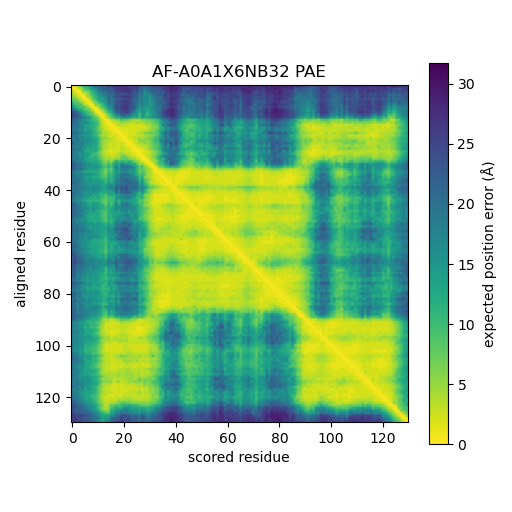N . GLY A 1 107 ? -8.157 -7.091 6.079 1.00 78.06 107 GLY A N 1
ATOM 759 C CA . GLY A 1 107 ? -9.033 -6.411 7.007 1.00 78.06 107 GLY A CA 1
ATOM 760 C C . GLY A 1 107 ? -8.693 -6.675 8.467 1.00 78.06 107 GLY A C 1
ATOM 761 O O . GLY A 1 107 ? -9.517 -6.377 9.319 1.00 78.06 107 GLY A O 1
ATOM 762 N N . ASN A 1 108 ? -7.532 -7.240 8.801 1.00 86.62 108 ASN A N 1
ATOM 763 C CA . ASN A 1 108 ? -7.146 -7.469 10.194 1.00 86.62 108 ASN A CA 1
ATOM 764 C C . ASN A 1 108 ? -6.574 -6.195 10.813 1.00 86.62 108 ASN A C 1
ATOM 766 O O . ASN A 1 108 ? -5.744 -5.516 10.207 1.00 86.62 108 ASN A O 1
ATOM 770 N N . LEU A 1 109 ? -6.989 -5.885 12.041 1.00 87.31 109 LEU A N 1
ATOM 771 C CA . LEU A 1 109 ? -6.475 -4.740 12.785 1.00 87.31 109 LEU A CA 1
ATOM 772 C C . LEU A 1 109 ? -4.987 -4.941 13.098 1.00 87.31 109 LEU A C 1
ATOM 774 O O . LEU A 1 109 ? -4.607 -5.916 13.743 1.00 87.31 109 LEU A O 1
ATOM 778 N N . THR A 1 110 ? -4.147 -3.994 12.689 1.00 84.62 110 THR A N 1
ATOM 779 C CA . THR A 1 110 ? -2.694 -4.047 12.921 1.00 84.62 110 THR A CA 1
ATOM 780 C C . THR A 1 110 ? -2.277 -3.265 14.162 1.00 84.62 110 THR A C 1
ATOM 782 O O . THR A 1 110 ? -1.332 -3.647 14.850 1.00 84.62 110 THR A O 1
ATOM 785 N N . ASN A 1 111 ? -3.011 -2.213 14.527 1.00 85.75 111 ASN A N 1
ATOM 786 C CA . ASN A 1 111 ? -2.779 -1.448 15.750 1.00 85.75 111 ASN A CA 1
ATOM 787 C C . ASN A 1 111 ? -3.675 -1.935 16.901 1.00 85.75 111 ASN A C 1
ATOM 789 O O . ASN A 1 111 ? -4.482 -1.192 17.451 1.00 85.75 111 ASN A O 1
ATOM 793 N N . THR A 1 112 ? -3.514 -3.198 17.291 1.00 87.94 112 THR A N 1
ATOM 794 C CA . THR A 1 112 ? -4.374 -3.895 18.271 1.00 87.94 112 THR A CA 1
ATOM 795 C C . THR A 1 112 ? -4.394 -3.289 19.677 1.00 87.94 112 THR A C 1
ATOM 797 O O . THR A 1 112 ? -5.319 -3.552 20.440 1.00 87.94 112 THR A O 1
ATOM 800 N N . ALA A 1 113 ? -3.416 -2.446 20.023 1.00 84.94 113 ALA A N 1
ATOM 801 C CA . ALA A 1 113 ? -3.434 -1.669 21.264 1.00 84.94 113 ALA A CA 1
ATOM 802 C C . ALA A 1 113 ? -4.582 -0.643 21.306 1.00 84.94 113 ALA A C 1
ATOM 804 O O 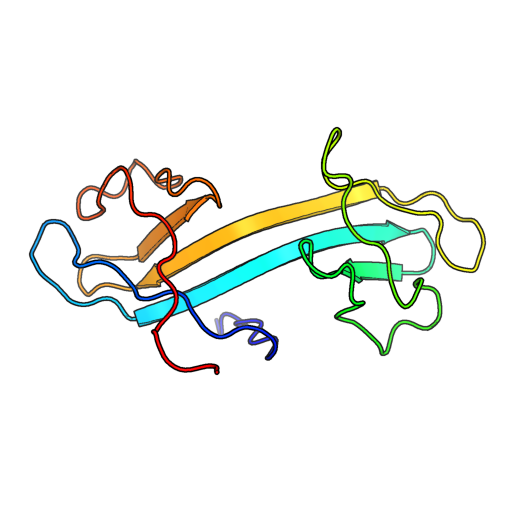. ALA A 1 113 ? -4.947 -0.169 22.382 1.00 84.94 113 ALA A O 1
ATOM 805 N N . GLN A 1 114 ? -5.147 -0.298 20.148 1.00 82.25 114 GLN A N 1
ATOM 806 C CA . GLN A 1 114 ? -6.227 0.659 20.048 1.00 82.25 114 GLN A CA 1
ATOM 807 C C . GLN A 1 114 ? -7.588 -0.013 20.252 1.00 82.25 114 GLN A C 1
ATOM 809 O O . GLN A 1 114 ? -8.105 -0.726 19.394 1.00 82.25 114 GLN A O 1
ATOM 814 N N . THR A 1 115 ? -8.193 0.246 21.409 1.00 87.94 115 THR A N 1
ATOM 815 C CA . THR A 1 115 ? -9.371 -0.489 21.891 1.00 87.94 115 THR A CA 1
ATOM 816 C C . THR A 1 115 ? -10.698 -0.005 21.318 1.00 87.94 115 THR A C 1
ATOM 818 O O . THR A 1 115 ? -11.710 -0.670 21.521 1.00 87.94 115 THR A O 1
ATOM 821 N N . ASN A 1 116 ? -10.732 1.127 20.605 1.00 86.31 116 ASN A N 1
ATOM 822 C CA . ASN A 1 116 ? -11.943 1.583 19.916 1.00 86.31 116 ASN A CA 1
ATOM 823 C C . ASN A 1 116 ? -12.108 0.949 18.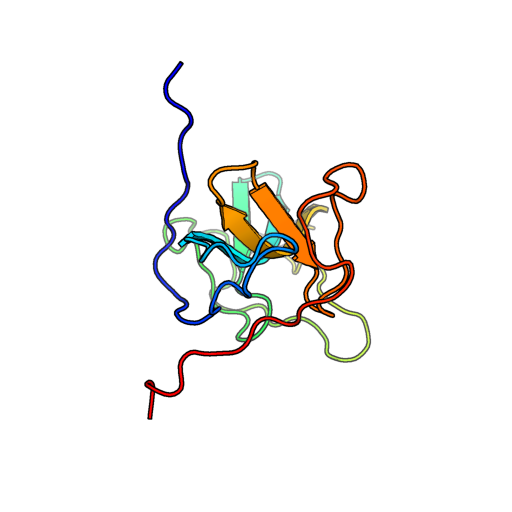526 1.00 86.31 116 ASN A C 1
ATOM 825 O O . ASN A 1 116 ? -13.131 1.175 17.892 1.00 86.31 116 ASN A O 1
ATOM 829 N N . CYS A 1 117 ? -11.147 0.162 18.042 1.00 89.38 117 CYS A N 1
ATOM 830 C CA . CYS A 1 117 ? -11.160 -0.355 16.679 1.00 89.38 117 CYS A CA 1
ATOM 831 C C . CYS A 1 117 ? -11.769 -1.759 16.583 1.00 89.38 117 CYS A C 1
ATOM 833 O O . CYS A 1 117 ? -11.388 -2.642 17.354 1.00 89.38 117 CYS A O 1
ATOM 835 N N . PRO A 1 118 ? -12.648 -2.017 15.599 1.00 90.81 118 PRO A N 1
ATOM 836 C CA . PRO A 1 118 ? -12.975 -3.377 15.190 1.00 90.81 118 PRO A CA 1
ATOM 837 C C . PRO A 1 118 ? -11.704 -4.187 14.912 1.00 90.81 118 PRO A C 1
ATOM 839 O O . PRO A 1 118 ? -10.838 -3.743 14.157 1.00 90.81 118 PRO A O 1
ATOM 842 N N . SER A 1 119 ? -11.604 -5.390 15.481 1.00 91.25 119 SER A N 1
ATOM 843 C CA . SER A 1 119 ? -10.472 -6.299 15.233 1.00 91.25 119 SER A CA 1
ATOM 844 C C . SER A 1 119 ? -10.395 -6.760 13.776 1.00 91.25 119 SER A C 1
ATOM 846 O O . SER A 1 119 ? -9.328 -7.163 13.313 1.00 91.25 119 SER A O 1
ATOM 848 N N . TYR A 1 120 ? -11.516 -6.670 13.057 1.00 89.19 120 TYR A N 1
ATOM 849 C CA . TYR A 1 120 ? -11.614 -6.985 11.647 1.00 89.19 120 TYR A CA 1
ATOM 850 C C . TYR A 1 120 ? -12.554 -6.016 10.924 1.00 89.19 120 TYR A C 1
ATOM 852 O O . TYR A 1 120 ? -13.718 -5.869 11.299 1.00 89.19 120 TYR A O 1
ATOM 860 N N . ALA A 1 121 ? -12.053 -5.390 9.866 1.00 85.00 121 ALA A N 1
ATOM 861 C CA . ALA A 1 121 ? -12.822 -4.652 8.883 1.00 85.00 121 ALA A CA 1
ATOM 862 C C . ALA A 1 121 ? -12.064 -4.665 7.551 1.00 85.00 121 ALA A C 1
ATOM 864 O O . ALA A 1 121 ? -10.956 -4.146 7.449 1.00 85.00 121 ALA A O 1
ATOM 865 N N . LYS A 1 122 ? -12.653 -5.275 6.519 1.00 78.75 122 LYS A N 1
ATOM 866 C CA . LYS A 1 122 ? -12.127 -5.158 5.156 1.00 78.75 122 LYS A CA 1
ATOM 867 C C . LYS A 1 122 ? -12.467 -3.787 4.597 1.00 78.75 122 LYS A C 1
ATOM 869 O O . LYS A 1 122 ? -13.567 -3.286 4.826 1.00 78.75 122 LYS A O 1
ATOM 874 N N . CYS A 1 123 ? -11.555 -3.244 3.797 1.00 72.88 123 CYS A N 1
ATOM 875 C CA . CYS A 1 123 ? -11.848 -2.087 2.969 1.00 72.88 123 CYS A CA 1
ATOM 876 C C . CYS A 1 123 ? -13.062 -2.405 2.081 1.00 72.88 123 CYS A C 1
ATOM 878 O O . CYS A 1 123 ? -12.998 -3.275 1.210 1.00 72.88 123 CYS A O 1
ATOM 880 N N . ALA A 1 124 ? -14.178 -1.732 2.347 1.00 65.62 124 ALA A N 1
ATOM 881 C CA . ALA A 1 124 ? -15.360 -1.772 1.506 1.00 65.62 124 ALA A CA 1
ATOM 882 C C . ALA A 1 124 ? -15.318 -0.556 0.585 1.00 65.62 124 ALA A C 1
ATOM 884 O O . ALA A 1 124 ? -15.318 0.578 1.071 1.00 65.62 124 ALA A O 1
ATOM 885 N N . GLN A 1 125 ? -15.283 -0.794 -0.725 1.00 57.62 125 GLN A N 1
ATOM 886 C CA . GLN A 1 125 ? -15.369 0.287 -1.696 1.00 57.62 125 GLN A CA 1
ATOM 887 C C . GLN A 1 125 ? -16.721 0.992 -1.580 1.00 57.62 125 GLN A C 1
ATOM 889 O O . GLN A 1 125 ? -17.764 0.346 -1.453 1.00 57.62 125 GLN A O 1
ATOM 894 N N . LEU A 1 126 ? -16.702 2.328 -1.571 1.00 46.97 126 LEU A N 1
ATOM 895 C CA . LEU A 1 126 ? -17.867 3.138 -1.883 1.00 46.97 126 LEU A CA 1
ATOM 896 C C . LEU A 1 126 ? -18.406 2.625 -3.220 1.00 46.97 126 LEU A C 1
ATOM 898 O O . LEU A 1 126 ? -17.681 2.546 -4.204 1.00 46.97 126 LEU A O 1
ATOM 902 N N . ALA A 1 127 ? -19.668 2.205 -3.236 1.00 38.03 127 ALA A N 1
ATOM 903 C CA . ALA A 1 127 ? -20.341 1.776 -4.452 1.00 38.03 127 ALA A CA 1
ATOM 904 C C . ALA A 1 127 ? -20.605 3.003 -5.335 1.00 38.03 127 ALA A C 1
ATOM 906 O O . ALA A 1 127 ? -21.727 3.496 -5.380 1.00 38.03 127 ALA A O 1
ATOM 907 N N . SER A 1 128 ? -19.568 3.568 -5.946 1.00 36.75 128 SER A N 1
ATOM 908 C CA . SER A 1 128 ? -19.635 4.654 -6.925 1.00 36.75 128 SER A CA 1
ATOM 909 C C . SER A 1 128 ? -18.276 4.792 -7.603 1.00 36.75 128 SER A C 1
ATOM 911 O O . SER A 1 128 ? -17.577 5.756 -7.350 1.00 36.75 128 SER A O 1
ATOM 913 N N . ASP A 1 129 ? -17.919 3.812 -8.426 1.00 31.95 129 ASP A N 1
ATOM 914 C CA . ASP A 1 129 ? -17.061 4.009 -9.598 1.00 31.95 129 ASP A CA 1
ATOM 915 C C . ASP A 1 129 ? -17.412 2.883 -10.584 1.00 31.95 129 ASP A C 1
ATOM 917 O O . ASP A 1 129 ? -16.865 1.779 -10.562 1.00 31.95 129 ASP A O 1
ATOM 921 N N . SER A 1 130 ? -18.461 3.144 -11.366 1.00 32.66 130 SER A N 1
ATOM 922 C CA . SER A 1 130 ? -18.913 2.350 -12.516 1.00 32.66 130 SER A CA 1
ATOM 923 C C . SER A 1 130 ? -18.600 3.085 -13.804 1.00 32.66 130 SER A C 1
ATOM 925 O O . SER A 1 130 ? -18.889 4.305 -13.817 1.00 32.66 130 SER A O 1
#

Foldseek 3Di:
DDDDQPPQPDDDDFFADQWLVRFGWDWRDAAQWWKWDWPQGIWIARQAFQATRPVVPPFADRGDHADPVPGDAADQTNVRTHIDTPDGAAWTKIATPQGIWIAHQQQATPPVVRPRHDRGDHGDGDPPDD

Sequence (130 aa):
QPVSFACYGGGGDCNCPADLTGASGVLINVYPGYQCAYPAGACTWDDKTGALQNTLQTNCPSSAPCSTVSGCSCPADLNDDAGVMINQFTGYQCAYPKGACTWDYLGNLTNTAQTNCPSYAKCAQLASDS

Radius of gyration: 16.39 Å; Cα contacts (8 Å, |Δi|>4): 264; chains: 1; bounding box: 42×36×38 Å

Mean predicted aligned error: 11.07 Å

pLDDT: mean 74.99, std 17.18, range [25.02, 93.81]

Organism: NCBI:txid670580

Solvent-accessible surface area (backbone atoms only — not comparable to full-atom values): 7707 Å² total; per-residue (Å²): 133,88,78,84,75,85,82,77,89,83,70,88,45,54,52,43,62,60,34,74,82,68,46,74,35,44,67,76,45,76,37,65,26,36,29,23,40,40,98,93,46,68,41,35,24,27,45,82,79,1,42,40,68,54,71,86,45,84,52,44,56,68,61,60,56,38,44,96,86,78,44,72,72,55,59,58,34,73,82,70,43,74,34,44,74,76,44,72,47,53,27,40,29,24,41,37,99,92,48,65,41,36,24,36,66,87,4,42,42,69,54,70,89,43,82,52,43,56,66,63,52,56,73,42,58,59,94,78,86,129

Secondary structure (DSSP, 8-state):
--------------BPPPPTTSPPPEEEEEEEEEEEEETTEEEEE-TTT-BBS-TT-TTS-SB-PPBTTTB--PPB-TT-PBPEEEEEEEEEEEEETTEEEEEETT-BBS-TT-TTS-SB---BPPS---